Protein AF-A0A5N7ALY8-F1 (afdb_monomer_lite)

Secondary structure (DSSP, 8-state):
------------PPP-SS---B-TT--GGGGGG-BTTB--SSEEEEE--SS-HHHHEEEETTSS-TT-SS-SBEEEE---TT-BSTT-SSB--EEEE--SS--SSSS----------STT---TTS----S---

pLDDT: mean 93.21, std 11.82, range [43.78, 98.88]

Foldseek 3Di:
DDDDDDDDDPPDDDDDQADPAADPPDFQVVQVQDDPVRHDDFWHWQQFFDDDSVVFKGWDCVQDDPVDPPHNIDMDGDWDPRQDHPNDPDRDGDIDTRDPGDPDDDDDDDDDDDDADPVVGDDPVDDDDDPDDD

Sequence (134 aa):
MKSFLLLIPLVHAGEVVWDGFFNSSFTVDQLDKWSWSNPVGPYQWYIHGSEATSNYLEVSADFKNPADKSDEKGIRISIDDTSSWNGQTMMRSELIPQTDADLGSGTLFYHFSLQTKEENAPTAALEHQIAFFE

Structure (mmCIF, N/CA/C/O backbone):
data_AF-A0A5N7ALY8-F1
#
_entry.id   AF-A0A5N7ALY8-F1
#
loop_
_atom_site.group_PDB
_atom_site.id
_atom_site.type_symbol
_atom_site.label_atom_id
_atom_site.label_alt_id
_atom_site.label_comp_id
_atom_site.l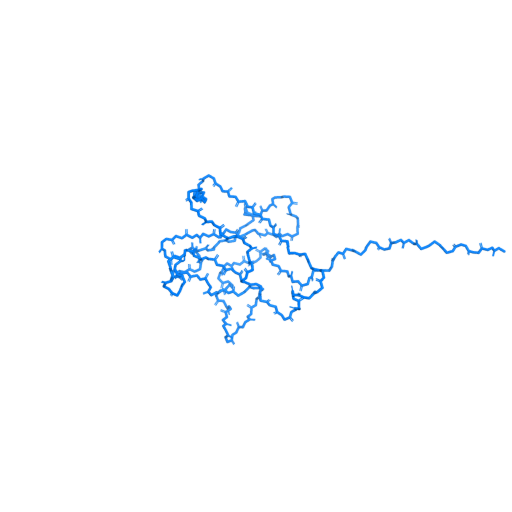abel_asym_id
_atom_site.label_entity_id
_atom_site.label_seq_id
_atom_site.pdbx_PDB_ins_code
_atom_site.Cartn_x
_atom_site.Cartn_y
_atom_site.Cartn_z
_atom_site.occupancy
_atom_site.B_iso_or_equiv
_atom_site.auth_seq_id
_atom_site.auth_comp_id
_atom_site.auth_asym_id
_atom_site.auth_atom_id
_atom_site.pdbx_PDB_model_num
ATOM 1 N N . MET A 1 1 ? 56.718 0.867 -24.998 1.00 44.00 1 MET A N 1
ATOM 2 C CA . MET A 1 1 ? 55.916 1.214 -23.804 1.00 44.00 1 MET A CA 1
ATOM 3 C C . MET A 1 1 ? 54.648 0.375 -23.846 1.00 44.00 1 MET A C 1
ATOM 5 O O . MET A 1 1 ? 53.904 0.501 -24.807 1.00 44.00 1 MET A O 1
ATOM 9 N N . LYS A 1 2 ?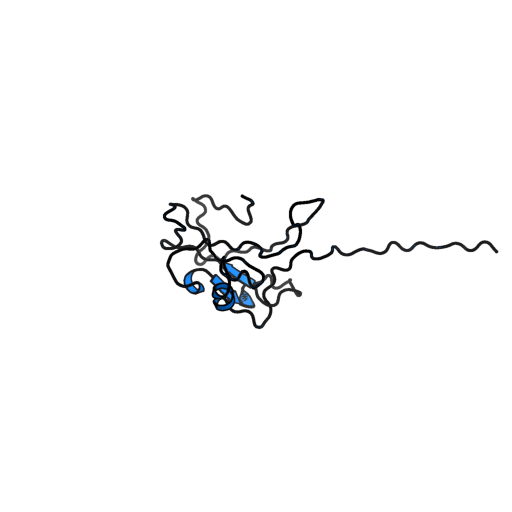 54.459 -0.563 -22.909 1.00 43.78 2 LYS A N 1
ATOM 10 C CA . LYS A 1 2 ? 53.241 -1.387 -22.839 1.00 43.78 2 LYS A CA 1
ATOM 11 C C . LYS A 1 2 ? 52.204 -0.622 -22.018 1.00 43.78 2 LYS A C 1
ATOM 13 O O . LYS A 1 2 ? 52.428 -0.394 -20.835 1.00 43.78 2 LYS A O 1
ATOM 18 N N . SER A 1 3 ? 51.133 -0.186 -22.673 1.00 52.78 3 SER A N 1
ATOM 19 C CA . SER A 1 3 ? 49.994 0.457 -22.020 1.00 52.78 3 SER A CA 1
ATOM 20 C C . SER A 1 3 ? 49.204 -0.606 -21.255 1.00 52.78 3 SER A C 1
ATOM 22 O O . SER A 1 3 ? 48.743 -1.575 -21.857 1.00 52.78 3 SER A O 1
ATOM 24 N N . PHE A 1 4 ? 49.102 -0.459 -19.936 1.00 59.28 4 PHE A N 1
ATOM 25 C CA . PHE A 1 4 ? 48.206 -1.258 -19.104 1.00 59.28 4 PHE A CA 1
ATOM 26 C C . PHE A 1 4 ? 46.838 -0.568 -19.095 1.00 59.28 4 PHE A C 1
ATOM 28 O O . PHE A 1 4 ? 46.708 0.531 -18.561 1.00 59.28 4 PHE A O 1
ATOM 35 N N . LEU A 1 5 ? 45.825 -1.206 -19.687 1.00 60.88 5 LEU A N 1
ATOM 36 C CA . LEU A 1 5 ? 44.432 -0.820 -19.476 1.00 60.88 5 LEU A CA 1
ATOM 37 C C . LEU A 1 5 ? 44.005 -1.314 -18.086 1.00 60.88 5 LEU A C 1
ATOM 39 O O . LEU A 1 5 ? 43.934 -2.519 -17.851 1.00 60.88 5 LEU A O 1
ATOM 43 N N . LEU A 1 6 ? 43.722 -0.388 -17.172 1.00 62.62 6 LEU A N 1
ATOM 44 C CA . LEU A 1 6 ? 42.998 -0.676 -15.935 1.00 62.62 6 LEU A CA 1
ATOM 45 C C . LEU A 1 6 ? 41.495 -0.694 -16.248 1.00 62.62 6 LEU A C 1
ATOM 47 O O . LEU A 1 6 ? 40.920 0.352 -16.540 1.00 62.62 6 LEU A O 1
ATOM 51 N N . LEU A 1 7 ? 40.857 -1.867 -16.179 1.00 64.00 7 LEU A N 1
ATOM 52 C CA . LEU A 1 7 ? 39.399 -1.952 -16.066 1.00 64.00 7 LEU A CA 1
ATOM 53 C C . LEU A 1 7 ? 39.017 -1.661 -14.612 1.00 64.00 7 LEU A C 1
ATOM 55 O O . LEU A 1 7 ? 39.266 -2.473 -13.723 1.00 64.00 7 LEU A O 1
ATOM 59 N N . ILE A 1 8 ? 38.422 -0.496 -14.373 1.00 65.50 8 ILE A N 1
ATOM 60 C CA . ILE A 1 8 ? 37.745 -0.195 -13.111 1.00 65.50 8 ILE A CA 1
ATOM 61 C C . ILE A 1 8 ? 36.389 -0.914 -13.166 1.00 65.50 8 ILE A C 1
ATOM 63 O O . ILE A 1 8 ? 35.654 -0.694 -14.133 1.00 65.50 8 ILE A O 1
ATOM 67 N N . PRO A 1 9 ? 36.034 -1.772 -12.194 1.00 61.03 9 PRO A N 1
ATOM 68 C CA . PRO A 1 9 ? 34.695 -2.336 -12.147 1.00 61.03 9 PRO A CA 1
ATOM 69 C C . PRO A 1 9 ? 33.701 -1.191 -11.924 1.00 61.03 9 PRO A C 1
ATOM 71 O O . PRO A 1 9 ? 33.735 -0.529 -10.886 1.00 61.03 9 PRO A O 1
ATOM 74 N N . LEU A 1 10 ? 32.831 -0.935 -12.904 1.00 59.00 10 LEU A N 1
ATOM 75 C CA . LEU A 1 10 ? 31.641 -0.125 -12.666 1.00 59.00 10 LEU A CA 1
ATOM 76 C C . LEU A 1 10 ? 30.785 -0.887 -11.650 1.00 59.00 10 LEU A C 1
ATOM 78 O O . LEU A 1 10 ? 30.316 -1.988 -11.935 1.00 59.00 10 LEU A O 1
ATOM 82 N N . VAL A 1 11 ? 30.584 -0.307 -10.468 1.00 59.88 11 VAL A N 1
ATOM 83 C CA . VAL A 1 11 ? 29.495 -0.728 -9.586 1.00 59.88 11 VAL A CA 1
ATOM 84 C C . VAL A 1 11 ? 28.205 -0.366 -10.311 1.00 59.88 11 VAL A C 1
ATOM 86 O O . VAL A 1 11 ? 27.839 0.805 -10.388 1.00 59.88 11 VAL A O 1
ATOM 89 N N . HIS A 1 12 ? 27.547 -1.364 -10.892 1.00 56.94 12 HIS A N 1
ATOM 90 C CA . HIS A 1 12 ? 26.181 -1.207 -11.359 1.00 56.94 12 HIS A CA 1
ATOM 91 C C . HIS A 1 12 ? 25.298 -1.239 -10.111 1.00 56.94 12 HIS A C 1
ATOM 93 O O . HIS A 1 12 ? 25.129 -2.290 -9.492 1.00 56.94 12 HIS A O 1
ATOM 99 N N . ALA A 1 13 ? 24.793 -0.079 -9.691 1.00 69.62 13 ALA A N 1
ATOM 100 C CA . ALA A 1 13 ? 23.659 -0.058 -8.776 1.00 69.62 13 ALA A CA 1
ATOM 101 C C . ALA A 1 13 ? 22.499 -0.816 -9.449 1.00 69.62 13 ALA A C 1
ATOM 103 O O . ALA A 1 13 ? 22.385 -0.789 -10.677 1.00 69.62 13 ALA A O 1
ATOM 104 N N . GLY A 1 14 ? 21.688 -1.547 -8.682 1.00 82.19 14 GLY A N 1
ATOM 105 C CA . GLY A 1 14 ? 20.501 -2.198 -9.241 1.00 82.19 14 GLY A CA 1
ATOM 106 C C . GLY A 1 14 ? 19.600 -1.175 -9.942 1.00 82.19 14 GLY A C 1
ATOM 107 O O . GLY A 1 14 ? 19.558 -0.011 -9.543 1.00 82.19 14 GLY A O 1
ATOM 108 N N . GLU A 1 15 ? 18.915 -1.594 -11.001 1.00 92.19 15 GLU A N 1
ATOM 109 C CA . GLU A 1 15 ? 17.910 -0.768 -11.670 1.00 92.19 15 GLU A CA 1
ATOM 110 C C . GLU A 1 15 ? 16.564 -0.926 -10.954 1.00 92.19 15 GLU A C 1
ATOM 112 O O . GLU A 1 15 ? 16.148 -2.044 -10.642 1.00 92.19 15 GLU A O 1
ATOM 117 N N . VAL A 1 16 ? 15.888 0.191 -10.676 1.00 95.31 16 VAL A N 1
ATOM 118 C CA . VAL A 1 16 ? 14.524 0.172 -10.137 1.00 95.31 16 VAL A CA 1
ATOM 119 C C . VAL A 1 16 ? 13.568 -0.144 -11.285 1.00 95.31 16 VAL A C 1
ATOM 121 O O . VAL A 1 16 ? 13.371 0.681 -12.170 1.00 95.31 16 VAL A O 1
ATOM 124 N N . VAL A 1 17 ? 12.988 -1.346 -11.268 1.00 97.12 17 VAL A N 1
ATOM 125 C CA . VAL A 1 17 ? 12.057 -1.827 -12.309 1.00 97.12 17 VAL A CA 1
ATOM 126 C C . VAL A 1 17 ? 10.628 -1.311 -12.084 1.00 97.12 17 VAL A C 1
ATOM 128 O O . VAL A 1 17 ? 9.872 -1.105 -13.031 1.00 97.12 17 VAL A O 1
ATOM 131 N N . TRP A 1 18 ? 10.260 -1.068 -10.828 1.00 98.12 18 TRP A N 1
ATOM 132 C CA . TRP A 1 18 ? 9.009 -0.434 -10.423 1.00 98.12 18 TRP A CA 1
ATOM 133 C C . TRP A 1 18 ? 9.231 0.305 -9.101 1.00 98.12 18 TRP A C 1
ATOM 135 O O . TRP A 1 18 ? 9.951 -0.191 -8.233 1.00 98.12 18 TRP A O 1
ATOM 145 N N . ASP A 1 19 ? 8.638 1.493 -8.974 1.00 96.88 19 ASP A N 1
ATOM 146 C CA . ASP A 1 19 ? 8.787 2.371 -7.813 1.00 96.88 19 ASP A CA 1
ATOM 147 C C . ASP A 1 19 ? 7.458 2.480 -7.052 1.00 96.88 19 ASP A C 1
ATOM 149 O O . ASP A 1 19 ? 6.452 2.956 -7.586 1.00 96.88 19 ASP A O 1
ATOM 153 N N . GLY A 1 20 ? 7.479 2.017 -5.803 1.00 97.00 20 GLY A N 1
ATOM 154 C CA . GLY A 1 20 ? 6.346 2.036 -4.884 1.00 97.00 20 GLY A CA 1
ATOM 155 C C . GLY A 1 20 ? 6.355 3.199 -3.889 1.00 97.00 20 GLY A C 1
ATOM 156 O O . GLY A 1 20 ? 5.529 3.203 -2.975 1.00 97.00 20 GLY A O 1
ATOM 157 N N . PHE A 1 21 ? 7.279 4.153 -4.000 1.00 97.06 21 PHE A N 1
ATOM 158 C CA . PHE A 1 21 ? 7.401 5.254 -3.044 1.00 97.06 21 PHE A CA 1
ATOM 159 C C . PHE A 1 21 ? 6.285 6.291 -3.170 1.00 97.06 21 PHE A C 1
ATOM 161 O O . PHE A 1 21 ? 5.709 6.528 -4.237 1.00 97.06 21 PHE A O 1
ATOM 168 N N . PHE A 1 22 ? 6.001 6.964 -2.055 1.00 96.50 22 PHE A N 1
ATOM 169 C CA . PHE A 1 22 ? 4.981 8.000 -1.986 1.00 96.50 22 PHE A CA 1
ATOM 170 C C . PHE A 1 22 ? 5.651 9.369 -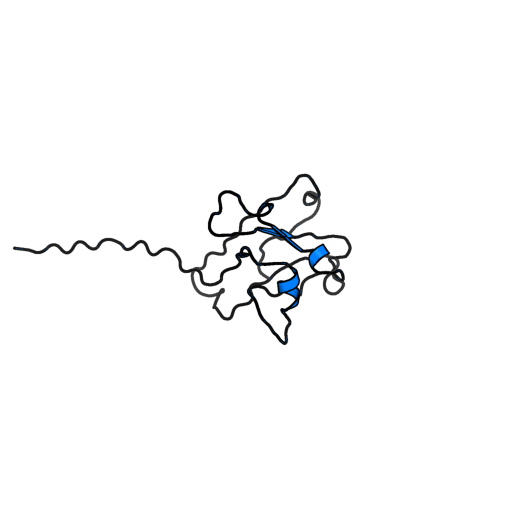1.932 1.00 96.50 22 PHE A C 1
ATOM 172 O O . PHE A 1 22 ? 6.204 9.788 -0.916 1.00 96.50 22 PHE A O 1
ATOM 179 N N . ASN A 1 23 ? 5.568 10.116 -3.033 1.00 94.31 23 ASN A N 1
ATOM 180 C CA . ASN A 1 23 ? 6.131 11.463 -3.074 1.00 94.31 23 ASN A CA 1
ATOM 181 C C . ASN A 1 23 ? 5.410 12.433 -2.109 1.00 94.31 23 ASN A C 1
ATOM 183 O O . ASN A 1 23 ? 4.307 12.182 -1.613 1.00 94.31 23 ASN A O 1
ATOM 187 N N . SER A 1 24 ? 6.009 13.606 -1.890 1.00 94.06 24 SER A N 1
ATOM 188 C CA . SER A 1 24 ? 5.506 14.621 -0.952 1.00 94.06 24 SER A CA 1
ATOM 189 C C . SER A 1 24 ? 4.071 15.103 -1.238 1.00 94.06 24 SER A C 1
ATOM 191 O O . SER A 1 24 ? 3.351 15.487 -0.312 1.00 94.06 24 SER A O 1
ATOM 193 N N . SER A 1 25 ? 3.615 15.029 -2.492 1.00 95.06 25 SER A N 1
ATOM 194 C CA . SER A 1 25 ? 2.261 15.411 -2.917 1.00 95.06 25 SER A CA 1
ATOM 195 C C . SER A 1 25 ? 1.244 14.263 -2.895 1.00 95.06 25 SER A C 1
ATOM 197 O O . SER A 1 25 ? 0.056 14.504 -3.106 1.00 95.06 25 SER A O 1
ATOM 199 N N . PHE A 1 26 ? 1.677 13.025 -2.639 1.00 97.38 26 PHE A N 1
ATOM 200 C CA . PHE A 1 26 ? 0.799 11.859 -2.656 1.00 97.38 26 PHE A CA 1
ATOM 201 C C . PHE A 1 26 ? -0.224 11.913 -1.514 1.00 97.38 26 PHE A C 1
ATOM 203 O O . PHE A 1 26 ? 0.116 12.252 -0.374 1.00 97.38 26 PHE A O 1
ATOM 210 N N . THR A 1 27 ? -1.471 11.566 -1.828 1.00 96.62 27 THR A N 1
ATOM 211 C CA . THR A 1 27 ? -2.593 11.415 -0.892 1.00 96.62 27 THR A CA 1
ATOM 212 C C . THR A 1 27 ? -3.336 10.126 -1.219 1.00 96.62 27 THR A C 1
ATOM 214 O O . THR A 1 27 ? -3.328 9.692 -2.372 1.00 96.62 27 THR A O 1
ATOM 217 N N . VAL A 1 28 ? -3.987 9.513 -0.228 1.00 97.31 28 VAL A N 1
ATOM 218 C CA . VAL A 1 28 ? -4.681 8.227 -0.425 1.00 97.31 28 VAL A CA 1
ATOM 219 C C . VAL A 1 28 ? -5.829 8.307 -1.432 1.00 97.31 28 VAL A C 1
ATOM 221 O O . VAL A 1 28 ? -6.015 7.363 -2.185 1.00 97.31 28 VAL A O 1
ATOM 224 N N . ASP A 1 29 ? -6.477 9.464 -1.582 1.00 96.81 29 ASP A N 1
ATOM 225 C CA . ASP A 1 29 ? -7.497 9.709 -2.618 1.00 96.81 29 ASP A CA 1
ATOM 226 C C . ASP A 1 29 ? -6.970 9.525 -4.057 1.00 96.81 29 ASP A C 1
ATOM 228 O O . ASP A 1 29 ? -7.736 9.443 -5.016 1.00 96.81 29 ASP A O 1
ATOM 232 N N . GLN A 1 30 ? -5.645 9.510 -4.262 1.00 97.75 30 GLN A N 1
ATOM 233 C CA . GLN A 1 30 ? -5.070 9.200 -5.573 1.00 97.75 30 GLN A CA 1
ATOM 234 C C . GLN A 1 30 ? -5.206 7.716 -5.928 1.00 97.75 30 GLN A C 1
ATOM 236 O O . GLN A 1 30 ? -5.249 7.407 -7.117 1.00 97.75 30 GLN A O 1
ATOM 241 N N . LEU A 1 31 ? -5.314 6.828 -4.934 1.00 98.25 31 LEU A N 1
ATOM 242 C CA . LEU A 1 31 ? -5.557 5.397 -5.137 1.00 98.25 31 LEU A CA 1
ATOM 243 C C . LEU A 1 31 ? -6.968 5.145 -5.683 1.00 98.25 31 LEU A C 1
ATOM 245 O O . LEU A 1 31 ? -7.141 4.279 -6.533 1.00 98.25 31 LEU A O 1
ATOM 249 N N . ASP A 1 32 ? -7.944 5.981 -5.317 1.00 98.06 32 ASP A N 1
ATOM 250 C CA . ASP A 1 32 ? -9.329 5.898 -5.814 1.00 98.06 32 ASP A CA 1
ATOM 251 C C . ASP A 1 32 ? -9.468 6.245 -7.308 1.00 98.06 32 ASP A C 1
ATOM 253 O O . ASP A 1 32 ? -10.522 6.051 -7.913 1.00 98.06 32 ASP A O 1
ATOM 257 N N . LYS A 1 33 ? -8.411 6.785 -7.932 1.00 98.06 33 LYS A N 1
ATOM 258 C CA . LYS A 1 33 ? -8.388 7.067 -9.378 1.00 98.06 33 LYS A CA 1
ATOM 259 C C . LYS A 1 33 ? -8.131 5.814 -10.212 1.00 98.06 33 LYS A C 1
ATOM 261 O O . LYS A 1 33 ? -8.434 5.815 -11.412 1.00 98.06 33 LYS A O 1
ATOM 266 N N . TRP A 1 34 ? -7.542 4.785 -9.605 1.00 98.62 34 TRP A N 1
ATOM 267 C CA . TRP A 1 34 ? -7.312 3.503 -10.250 1.00 98.62 34 TRP A CA 1
ATOM 268 C C . TRP A 1 34 ? -8.636 2.744 -10.393 1.00 98.62 34 TRP A C 1
ATOM 270 O O . TRP A 1 34 ? -9.495 2.758 -9.517 1.00 98.62 34 TRP A O 1
ATOM 280 N N . SER A 1 35 ? -8.815 2.063 -11.520 1.00 98.31 35 SER A N 1
ATOM 281 C CA . SER A 1 35 ? -9.868 1.058 -11.698 1.00 98.31 35 SER A CA 1
ATOM 282 C C . SER A 1 35 ? -9.455 0.069 -12.782 1.00 98.31 35 SER A C 1
ATOM 284 O O . SER A 1 35 ? -8.582 0.373 -13.595 1.00 98.31 35 SER A O 1
ATOM 286 N N . TRP A 1 36 ? -10.150 -1.065 -12.888 1.00 98.25 36 TRP A N 1
ATOM 287 C CA . TRP A 1 36 ? -9.938 -2.030 -13.977 1.00 98.25 36 TRP A CA 1
ATOM 288 C C . TRP A 1 36 ? -10.022 -1.405 -15.378 1.00 98.25 36 TRP A C 1
ATOM 290 O O . TRP A 1 36 ? -9.300 -1.809 -16.284 1.00 98.25 36 TRP A O 1
ATOM 300 N N . SER A 1 37 ? -10.889 -0.404 -15.563 1.00 98.06 37 SER A N 1
ATOM 301 C CA . SER A 1 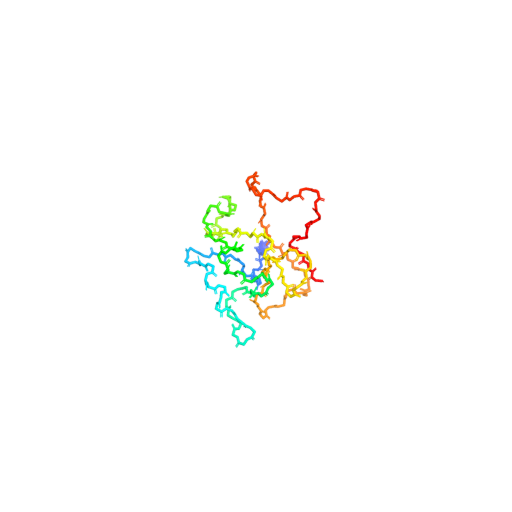37 ? -11.036 0.330 -16.828 1.00 98.06 37 SER A CA 1
ATOM 302 C C . SER A 1 37 ? -10.093 1.528 -16.976 1.00 98.06 37 SER A C 1
ATOM 304 O O . SER A 1 37 ? -10.020 2.110 -18.055 1.00 98.06 37 SER A O 1
ATOM 306 N N . ASN A 1 38 ? -9.413 1.932 -15.903 1.00 97.81 38 ASN A N 1
ATOM 307 C CA . ASN A 1 38 ? -8.499 3.071 -15.870 1.00 97.81 38 ASN A CA 1
ATOM 308 C C . ASN A 1 38 ? -7.326 2.777 -14.913 1.00 97.81 38 ASN A C 1
ATOM 310 O O . ASN A 1 38 ? -7.293 3.319 -13.804 1.00 97.81 38 ASN A O 1
ATOM 314 N N . PRO A 1 39 ? -6.393 1.889 -15.302 1.00 97.12 39 PRO A N 1
ATOM 315 C CA . PRO A 1 39 ? -5.317 1.417 -14.435 1.00 97.12 39 PRO A CA 1
ATOM 316 C C . PRO A 1 39 ? -4.183 2.451 -14.347 1.00 97.12 39 PRO A C 1
ATOM 318 O O . PRO A 1 39 ? -3.115 2.296 -14.934 1.00 97.12 39 PRO A O 1
ATOM 321 N N . VAL A 1 40 ? -4.445 3.557 -13.651 1.00 97.12 40 VAL A N 1
ATOM 322 C CA . VAL A 1 40 ? -3.514 4.681 -13.480 1.00 97.12 40 VAL A CA 1
ATOM 323 C C . VAL A 1 40 ? -2.814 4.639 -12.126 1.00 97.12 40 VAL A C 1
ATOM 325 O O . VAL A 1 40 ? -3.351 4.119 -11.155 1.00 97.12 40 VAL A O 1
ATOM 328 N N . GLY A 1 41 ? -1.646 5.276 -12.044 1.00 96.75 41 GLY A N 1
ATOM 329 C CA . GLY A 1 41 ? -0.863 5.340 -10.811 1.00 96.75 41 GLY A CA 1
ATOM 330 C C . GLY A 1 41 ? -0.031 4.076 -10.556 1.00 96.75 41 GLY A C 1
ATOM 331 O O . GLY A 1 41 ? -0.045 3.156 -11.371 1.00 96.75 41 GLY A O 1
ATOM 332 N N . PRO A 1 42 ? 0.737 4.052 -9.453 1.00 97.56 42 PRO A N 1
ATOM 333 C CA . PRO A 1 42 ? 1.704 2.987 -9.182 1.00 97.56 42 PRO A CA 1
ATOM 334 C C . PRO A 1 42 ? 1.096 1.743 -8.523 1.00 97.56 42 PRO A C 1
ATOM 336 O O . PRO A 1 42 ? 1.740 0.696 -8.520 1.00 97.56 42 PRO A O 1
ATOM 339 N N . TYR A 1 43 ? -0.126 1.832 -7.990 1.00 98.75 43 TYR A N 1
ATOM 340 C CA . TYR A 1 43 ? -0.778 0.755 -7.249 1.00 98.75 43 TYR A CA 1
ATOM 341 C C . TYR A 1 43 ? -2.184 0.463 -7.770 1.00 98.75 43 TYR A C 1
ATOM 343 O O . TYR A 1 43 ? -2.952 1.378 -8.060 1.00 98.75 43 TYR A O 1
ATOM 351 N N . GLN A 1 44 ? -2.523 -0.821 -7.813 1.00 98.81 44 GLN A N 1
ATOM 352 C CA . GLN A 1 44 ? -3.889 -1.313 -7.899 1.00 98.81 44 GLN A CA 1
ATOM 353 C C . GLN A 1 44 ? -4.502 -1.310 -6.502 1.00 98.81 44 GLN A C 1
ATOM 355 O O . GLN A 1 44 ? -3.886 -1.795 -5.548 1.00 98.81 44 GLN A O 1
ATOM 360 N N . TRP A 1 45 ? -5.724 -0.795 -6.395 1.00 98.50 45 TRP A N 1
ATOM 361 C CA . TRP A 1 45 ? -6.459 -0.710 -5.140 1.00 98.50 45 TRP A CA 1
ATOM 362 C C . TRP A 1 45 ? -7.867 -1.272 -5.328 1.00 98.50 45 TRP A C 1
ATOM 364 O O . TRP A 1 45 ? -8.754 -0.605 -5.852 1.00 98.50 45 TRP A O 1
ATOM 374 N N . TYR A 1 46 ? -8.042 -2.547 -4.971 1.00 98.38 46 TYR A N 1
ATOM 375 C CA . TYR A 1 46 ? -9.338 -3.236 -5.053 1.00 98.38 46 TYR A CA 1
ATOM 376 C C . TYR A 1 46 ? -9.555 -4.313 -3.988 1.00 98.38 46 TYR A C 1
ATOM 378 O O . TYR A 1 46 ? -10.682 -4.787 -3.846 1.00 98.38 46 TYR A O 1
ATOM 386 N N . ILE A 1 47 ? -8.505 -4.735 -3.273 1.00 98.50 47 ILE A N 1
ATOM 387 C CA . ILE A 1 47 ? -8.593 -5.720 -2.190 1.00 98.50 47 ILE A CA 1
ATOM 388 C C . ILE A 1 47 ? -8.743 -4.955 -0.880 1.00 98.50 47 ILE A C 1
ATOM 390 O O . ILE A 1 47 ? -7.778 -4.708 -0.155 1.00 98.50 47 ILE A O 1
ATOM 394 N N . HIS A 1 48 ? -9.972 -4.523 -0.628 1.00 98.06 48 HIS A N 1
ATOM 395 C CA . HIS A 1 48 ? -10.338 -3.761 0.555 1.00 98.06 48 HIS A CA 1
ATOM 396 C C . HIS A 1 48 ? -11.798 -3.989 0.939 1.00 98.06 48 HIS A C 1
ATOM 398 O O . HIS A 1 48 ? -12.567 -4.615 0.202 1.00 98.06 48 HIS A O 1
ATOM 404 N N . GLY A 1 49 ? -12.157 -3.485 2.117 1.00 97.44 49 GLY A N 1
ATOM 405 C CA . GLY A 1 49 ? -13.515 -3.514 2.641 1.00 97.44 49 GLY A CA 1
ATOM 406 C C . GLY A 1 49 ? -14.448 -2.472 2.020 1.00 97.44 49 GLY A C 1
ATOM 407 O O . GLY A 1 49 ? -14.123 -1.827 1.024 1.00 97.44 49 GLY A O 1
ATOM 408 N N . SER A 1 50 ? -15.629 -2.300 2.610 1.00 96.19 50 SER A N 1
ATOM 409 C CA . SER A 1 50 ? -16.683 -1.424 2.077 1.00 96.19 50 SER A CA 1
ATOM 410 C C . SER A 1 50 ? -16.537 0.063 2.408 1.00 96.19 50 SER A C 1
ATOM 412 O O . SER A 1 50 ? -17.242 0.878 1.814 1.00 96.19 50 SER A O 1
ATOM 414 N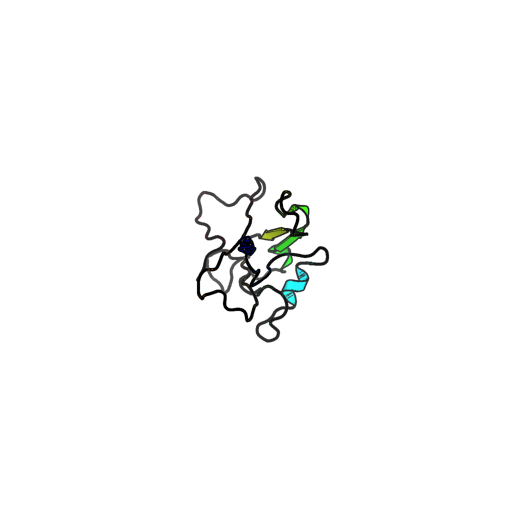 N . GLU A 1 51 ? -15.691 0.418 3.373 1.00 97.88 51 GLU A N 1
ATOM 415 C CA . GLU A 1 51 ? -15.515 1.801 3.817 1.00 97.88 51 GLU A CA 1
ATOM 416 C C . GLU A 1 51 ? -14.643 2.611 2.850 1.00 97.88 51 GLU A C 1
ATOM 418 O O . GLU A 1 51 ? -14.049 2.093 1.902 1.00 97.88 51 GLU A O 1
ATOM 423 N N . ALA A 1 52 ? -14.569 3.921 3.093 1.00 97.94 52 ALA A N 1
ATOM 424 C CA . ALA A 1 52 ? -13.698 4.807 2.331 1.00 97.94 52 ALA A CA 1
ATOM 425 C C . ALA A 1 52 ? -12.221 4.404 2.468 1.00 97.94 52 ALA A C 1
ATOM 427 O O . ALA A 1 52 ? -11.784 3.947 3.523 1.00 97.94 52 ALA A O 1
ATOM 428 N N . THR A 1 53 ? -11.419 4.673 1.438 1.00 98.44 53 THR A N 1
ATOM 429 C CA . THR A 1 53 ? -9.981 4.362 1.413 1.00 98.44 53 THR A CA 1
ATOM 430 C C . THR A 1 53 ? -9.222 4.914 2.620 1.00 98.44 53 THR A C 1
ATOM 432 O O . THR A 1 53 ? -8.341 4.237 3.144 1.00 98.44 53 THR A O 1
ATOM 435 N N . SER A 1 54 ? -9.601 6.089 3.128 1.00 98.06 54 SER A N 1
ATOM 436 C CA . SER A 1 54 ? -9.003 6.699 4.325 1.00 98.06 54 SER A CA 1
ATOM 437 C C . SER A 1 54 ? -9.256 5.937 5.633 1.00 98.06 54 SER A C 1
ATOM 439 O O . SER A 1 54 ? -8.570 6.194 6.621 1.00 98.06 54 SER A O 1
ATOM 441 N N . ASN A 1 55 ? -10.204 4.996 5.657 1.00 98.19 55 ASN A N 1
ATOM 442 C CA . ASN A 1 55 ? -10.391 4.070 6.773 1.00 98.19 55 ASN A CA 1
ATOM 443 C C . ASN A 1 55 ? -9.255 3.035 6.835 1.00 98.19 55 ASN A C 1
ATOM 445 O O . ASN A 1 55 ? -8.785 2.663 7.908 1.00 98.19 55 ASN A O 1
ATOM 449 N N . TYR A 1 56 ? -8.785 2.598 5.666 1.00 98.44 56 TYR A N 1
ATOM 450 C CA . TYR A 1 56 ? -7.797 1.530 5.537 1.00 98.44 56 TYR A CA 1
ATOM 451 C C . TYR A 1 56 ? -6.378 2.057 5.358 1.00 98.44 56 TYR A C 1
ATOM 453 O O . TYR A 1 56 ? -5.432 1.428 5.822 1.00 98.44 56 TYR A O 1
ATOM 461 N N . LEU A 1 57 ? -6.211 3.196 4.687 1.00 98.69 57 LEU A N 1
ATOM 462 C CA . LEU A 1 57 ? -4.916 3.710 4.267 1.00 98.69 57 LEU A CA 1
ATOM 463 C C . LEU A 1 57 ? -4.726 5.159 4.713 1.00 98.69 57 LEU A C 1
ATOM 465 O O . LEU A 1 57 ? -5.606 6.005 4.566 1.00 98.69 57 LEU A O 1
ATOM 469 N N . GLU A 1 58 ? -3.518 5.475 5.166 1.00 98.31 58 GLU A N 1
ATOM 470 C CA . GLU A 1 58 ? -3.080 6.850 5.402 1.00 98.31 58 GLU A CA 1
ATOM 471 C C . GLU A 1 58 ? -1.618 7.008 4.983 1.00 98.31 58 GLU A C 1
ATOM 473 O O . GLU A 1 58 ? -0.800 6.132 5.251 1.00 98.31 58 GLU A O 1
ATOM 478 N N . VAL A 1 59 ? -1.264 8.135 4.362 1.00 98.12 59 VAL A N 1
ATOM 479 C CA . VAL A 1 59 ? 0.123 8.444 3.981 1.00 98.12 59 VAL A CA 1
ATOM 480 C C . VAL A 1 59 ? 0.645 9.647 4.756 1.00 98.12 59 VAL A C 1
ATOM 482 O O . VAL A 1 59 ? -0.001 10.693 4.813 1.00 98.12 59 VAL A O 1
ATOM 485 N N . SER A 1 60 ? 1.838 9.521 5.333 1.00 97.81 60 SER A N 1
ATOM 486 C CA . SER A 1 60 ? 2.474 10.585 6.114 1.00 97.81 60 SER A CA 1
ATOM 487 C C . SER A 1 60 ? 3.993 10.426 6.140 1.00 97.81 60 SER A C 1
ATOM 489 O O . SER A 1 60 ? 4.519 9.313 6.088 1.00 97.81 60 SER A O 1
ATOM 491 N N . ALA A 1 61 ? 4.710 11.541 6.287 1.00 97.38 61 ALA A N 1
ATOM 492 C CA . ALA A 1 61 ? 6.153 11.535 6.529 1.00 97.38 61 ALA A CA 1
ATOM 493 C C . ALA A 1 61 ? 6.525 10.813 7.841 1.00 97.38 61 ALA A C 1
ATOM 495 O O . ALA A 1 61 ? 7.633 10.298 7.961 1.00 97.38 61 ALA A O 1
ATOM 496 N N . ASP A 1 62 ? 5.590 10.709 8.791 1.00 97.06 62 ASP A N 1
ATOM 497 C CA . ASP A 1 62 ? 5.802 10.036 10.080 1.00 97.06 62 ASP A CA 1
ATOM 498 C C . ASP A 1 62 ? 5.722 8.503 9.993 1.00 97.06 62 ASP A C 1
ATOM 500 O O . ASP A 1 62 ? 6.035 7.807 10.960 1.00 97.06 62 ASP A O 1
ATOM 504 N N . PHE A 1 63 ? 5.268 7.955 8.861 1.00 97.69 63 PHE A N 1
ATOM 505 C CA . PHE A 1 63 ? 5.064 6.511 8.705 1.00 97.69 63 PHE A CA 1
ATOM 506 C C . PHE A 1 63 ? 6.228 5.795 8.019 1.00 97.69 63 PHE A C 1
ATOM 508 O O . PHE A 1 63 ? 6.321 4.571 8.129 1.00 97.69 63 PHE A O 1
ATOM 515 N N . LYS A 1 64 ? 7.134 6.520 7.348 1.00 97.38 64 LYS A N 1
ATOM 516 C CA . LYS A 1 64 ? 8.309 5.906 6.713 1.00 97.38 64 LYS A CA 1
ATOM 517 C C . LYS A 1 64 ? 9.390 5.564 7.731 1.00 97.38 64 LYS A C 1
ATOM 519 O O . LYS A 1 64 ? 9.412 6.073 8.850 1.00 97.38 64 LYS A O 1
ATOM 524 N N . ASN A 1 65 ? 10.356 4.760 7.298 1.00 97.81 65 ASN A N 1
ATOM 525 C CA . ASN A 1 65 ? 11.608 4.602 8.021 1.00 97.81 65 ASN A CA 1
ATOM 526 C C . ASN A 1 65 ? 12.377 5.946 8.029 1.00 97.81 65 ASN A C 1
ATOM 528 O O . ASN A 1 65 ? 12.745 6.432 6.961 1.00 97.81 65 ASN A O 1
ATOM 532 N N . PRO A 1 66 ? 12.690 6.547 9.193 1.00 96.50 66 PRO A N 1
ATOM 533 C CA . PRO A 1 66 ? 13.416 7.822 9.255 1.00 96.50 66 PRO A CA 1
ATOM 534 C C . PRO A 1 66 ? 14.826 7.785 8.640 1.00 96.50 66 PRO A C 1
ATOM 536 O O . PRO A 1 66 ? 15.389 8.832 8.287 1.00 96.50 66 PRO A O 1
ATOM 539 N N . ALA A 1 67 ? 15.420 6.592 8.530 1.00 97.50 67 ALA A N 1
ATOM 540 C CA . ALA A 1 67 ? 16.702 6.387 7.866 1.00 97.50 67 ALA A CA 1
ATOM 541 C C . ALA A 1 67 ? 16.592 6.464 6.335 1.00 97.50 67 ALA A C 1
ATOM 543 O O . ALA A 1 67 ? 17.582 6.799 5.686 1.00 97.50 67 ALA A O 1
ATOM 544 N N . ASP A 1 68 ? 15.407 6.218 5.771 1.00 95.00 68 ASP A N 1
ATOM 545 C CA . ASP A 1 68 ? 15.159 6.310 4.337 1.00 95.00 68 ASP A CA 1
ATOM 546 C C . ASP A 1 68 ? 15.094 7.780 3.893 1.00 95.00 68 ASP A C 1
ATOM 548 O O . ASP A 1 68 ? 14.307 8.592 4.403 1.00 95.00 68 ASP A O 1
ATOM 552 N N . LYS A 1 69 ? 15.986 8.138 2.966 1.00 92.56 69 LYS A N 1
ATOM 553 C CA . LYS A 1 69 ? 16.101 9.481 2.378 1.00 92.56 69 LYS A CA 1
ATOM 554 C C . LYS A 1 69 ? 15.536 9.558 0.962 1.00 92.56 69 LYS A C 1
ATOM 556 O O . LYS A 1 69 ? 15.523 10.650 0.407 1.00 92.56 69 LYS A O 1
ATOM 561 N N . SER A 1 70 ? 15.116 8.432 0.397 1.00 90.69 70 SER A N 1
ATOM 562 C CA . SER A 1 70 ? 14.573 8.328 -0.952 1.00 90.69 70 SER A CA 1
ATOM 563 C C . SER A 1 70 ? 13.053 8.459 -0.956 1.00 90.69 70 SER A C 1
ATOM 565 O O . SER A 1 70 ? 12.521 9.162 -1.809 1.00 90.69 70 SER A O 1
ATOM 567 N N . ASP A 1 71 ? 12.369 7.842 0.010 1.00 92.62 71 ASP A N 1
ATOM 568 C CA . ASP A 1 71 ? 10.916 7.966 0.151 1.00 92.62 71 ASP A CA 1
ATOM 569 C C . ASP A 1 71 ? 10.538 9.235 0.935 1.00 92.62 71 ASP A C 1
ATOM 571 O O . ASP A 1 71 ? 11.165 9.557 1.947 1.00 92.62 71 ASP A O 1
ATOM 575 N N . GLU A 1 72 ? 9.516 9.972 0.505 1.00 96.12 72 GLU A N 1
ATOM 576 C CA . GLU A 1 72 ? 9.067 11.205 1.175 1.00 96.12 72 GLU A CA 1
ATOM 577 C C . GLU A 1 72 ? 7.991 10.914 2.232 1.00 96.12 72 GLU A C 1
ATOM 579 O O . GLU A 1 72 ? 7.912 11.613 3.248 1.00 96.12 72 GLU A O 1
ATOM 584 N N . LYS A 1 73 ? 7.183 9.863 2.038 1.00 98.12 73 LYS A N 1
ATOM 585 C CA . LYS A 1 73 ? 6.108 9.459 2.953 1.00 98.12 73 LYS A CA 1
ATOM 586 C C . LYS A 1 73 ? 6.029 7.947 3.069 1.00 98.12 73 LYS A C 1
ATOM 588 O O . LYS A 1 73 ? 6.162 7.242 2.090 1.00 98.12 73 LYS A O 1
ATOM 593 N N . GLY A 1 74 ? 5.698 7.456 4.256 1.00 98.19 74 GLY A N 1
ATOM 594 C CA . GLY A 1 74 ? 5.284 6.066 4.420 1.00 98.19 74 GLY A CA 1
ATOM 595 C C . GLY A 1 74 ? 3.771 5.938 4.335 1.00 98.19 74 GLY A C 1
ATOM 596 O O . GLY A 1 74 ? 3.041 6.933 4.387 1.00 98.19 74 GLY A O 1
ATOM 597 N N . ILE A 1 75 ? 3.308 4.695 4.288 1.00 98.50 75 ILE A N 1
ATOM 598 C CA . ILE A 1 75 ? 1.895 4.341 4.369 1.00 98.50 75 ILE A CA 1
ATOM 599 C C . ILE A 1 75 ? 1.613 3.582 5.664 1.00 98.50 75 ILE A C 1
ATOM 601 O O . ILE A 1 75 ? 2.380 2.712 6.077 1.00 98.50 75 ILE A O 1
ATOM 605 N N . ARG A 1 76 ? 0.496 3.911 6.307 1.00 98.44 76 ARG A N 1
ATOM 606 C CA . ARG A 1 76 ? -0.137 3.087 7.331 1.00 98.44 76 ARG A CA 1
ATOM 607 C C . ARG A 1 76 ? -1.248 2.293 6.661 1.00 98.44 76 ARG A C 1
ATOM 609 O O . ARG A 1 76 ? -2.108 2.889 6.017 1.00 98.44 76 ARG A O 1
ATOM 616 N N . ILE A 1 77 ? -1.215 0.977 6.839 1.00 98.62 77 ILE A N 1
ATOM 617 C CA . ILE A 1 77 ? -2.244 0.051 6.367 1.00 98.62 77 ILE A CA 1
ATOM 618 C C . ILE A 1 77 ? -2.964 -0.502 7.594 1.00 98.62 77 ILE A C 1
ATOM 620 O O . ILE A 1 77 ? -2.326 -1.047 8.496 1.00 98.62 77 ILE A O 1
ATOM 624 N N . SER A 1 78 ? -4.278 -0.336 7.618 1.00 98.19 78 SER A N 1
ATOM 625 C CA . SER A 1 78 ? -5.173 -0.744 8.692 1.00 98.19 78 SER A CA 1
ATOM 626 C C . SER A 1 78 ? -6.121 -1.833 8.201 1.00 98.19 78 SER A C 1
ATOM 628 O O . SER A 1 78 ? -6.560 -1.831 7.046 1.00 98.19 78 SER A O 1
ATOM 630 N N . ILE A 1 79 ? -6.465 -2.735 9.113 1.00 98.19 79 ILE A N 1
ATOM 631 C CA . ILE A 1 79 ? -7.567 -3.679 8.962 1.00 98.19 79 ILE A CA 1
ATOM 632 C C . ILE A 1 79 ? -8.507 -3.536 10.155 1.00 98.19 79 ILE A C 1
ATOM 634 O O . ILE A 1 79 ? -8.055 -3.310 11.278 1.00 98.19 79 ILE A O 1
ATOM 638 N N . ASP A 1 80 ? -9.801 -3.672 9.905 1.00 96.50 80 ASP A N 1
ATOM 639 C CA . ASP A 1 80 ? -10.846 -3.715 10.923 1.00 96.50 80 ASP A CA 1
ATOM 640 C C . ASP A 1 80 ? -11.964 -4.684 10.503 1.00 96.50 80 ASP A C 1
ATOM 642 O O . ASP A 1 80 ? -11.869 -5.364 9.476 1.00 96.50 80 ASP A O 1
ATOM 646 N N . ASP A 1 81 ? -13.044 -4.737 11.284 1.00 95.12 81 ASP A N 1
ATOM 647 C CA . ASP A 1 81 ? -14.187 -5.623 11.031 1.00 95.12 81 ASP A CA 1
ATOM 648 C C . ASP A 1 81 ? -14.893 -5.354 9.683 1.00 95.12 81 ASP A C 1
ATOM 650 O O . ASP A 1 81 ? -15.691 -6.175 9.226 1.00 95.12 81 ASP A O 1
ATOM 654 N N . THR A 1 82 ? -14.610 -4.225 9.025 1.00 96.69 82 THR A N 1
ATOM 655 C CA . THR A 1 82 ? -15.131 -3.884 7.695 1.00 96.69 82 THR A CA 1
ATOM 656 C C . THR A 1 82 ? -14.195 -4.296 6.561 1.00 96.69 82 THR A C 1
ATOM 658 O O . THR A 1 82 ? -14.637 -4.313 5.414 1.00 96.69 82 THR A O 1
ATOM 661 N N . SER A 1 83 ? -12.941 -4.676 6.841 1.00 96.75 83 SER A N 1
ATOM 662 C CA . SER A 1 83 ? -11.918 -5.084 5.859 1.00 96.75 83 SER A CA 1
ATOM 663 C C . SER A 1 83 ? -12.183 -6.459 5.220 1.00 96.75 83 SER A C 1
ATOM 665 O O . SER A 1 83 ? -11.260 -7.229 4.970 1.00 96.75 83 SER A O 1
ATOM 667 N N . SER A 1 84 ? -13.443 -6.800 4.951 1.00 95.19 84 SER A N 1
ATOM 668 C CA . SER A 1 84 ? -13.838 -8.012 4.233 1.00 95.19 84 SER A CA 1
ATOM 669 C C . SER A 1 84 ? -13.937 -7.726 2.736 1.00 95.19 84 SER A C 1
ATOM 671 O O . SER A 1 84 ? -14.879 -7.088 2.262 1.00 95.19 84 SER A O 1
ATOM 673 N N . TRP A 1 85 ? -12.975 -8.237 1.972 1.00 93.50 85 TRP A N 1
ATOM 674 C CA . TRP A 1 85 ? -13.035 -8.203 0.515 1.00 93.50 85 TRP A CA 1
ATOM 675 C C . TRP A 1 85 ? -13.870 -9.377 -0.011 1.00 93.50 85 TRP A C 1
ATOM 677 O O . TRP A 1 85 ? -13.643 -10.528 0.362 1.00 93.50 85 TRP A O 1
ATOM 687 N N . ASN A 1 86 ? -14.843 -9.110 -0.889 1.00 91.69 86 ASN A N 1
ATOM 688 C CA . ASN A 1 86 ? -15.701 -10.129 -1.518 1.00 91.69 86 ASN A CA 1
ATOM 689 C C . ASN A 1 86 ? -16.413 -11.090 -0.538 1.00 91.69 86 ASN A C 1
ATOM 691 O O . ASN A 1 86 ? -16.671 -12.247 -0.873 1.00 91.69 86 ASN A O 1
ATOM 695 N N . GLY A 1 87 ? -16.740 -10.632 0.675 1.00 89.06 87 GLY A N 1
ATOM 696 C CA . GLY A 1 87 ? -17.418 -11.456 1.685 1.00 89.06 87 GLY A CA 1
ATOM 697 C C . GLY A 1 87 ? -16.545 -12.573 2.266 1.00 89.06 87 GLY A C 1
ATOM 698 O O . GLY A 1 87 ? -17.068 -13.515 2.863 1.00 89.06 87 GLY A O 1
ATOM 699 N N . GLN A 1 88 ? -15.224 -12.495 2.079 1.00 92.56 88 GLN A N 1
ATOM 700 C CA . GLN A 1 88 ? -14.267 -13.394 2.715 1.00 92.56 88 GLN A CA 1
ATOM 701 C C . GLN A 1 88 ? -14.213 -13.151 4.225 1.00 92.56 88 GLN A C 1
ATOM 703 O O . GLN A 1 88 ? -14.482 -12.056 4.717 1.00 92.56 88 GLN A O 1
ATOM 708 N N . THR A 1 89 ? -13.827 -14.184 4.968 1.00 93.94 89 THR A N 1
ATOM 709 C CA . THR A 1 89 ? -13.676 -14.108 6.427 1.00 93.94 89 THR A CA 1
ATOM 710 C C . THR A 1 89 ? -12.325 -13.541 6.860 1.00 93.94 89 THR A C 1
ATOM 712 O O . THR A 1 89 ? -12.151 -13.220 8.030 1.00 93.94 89 THR A O 1
ATOM 715 N N . MET A 1 90 ? -11.355 -13.455 5.946 1.00 96.56 90 MET A N 1
ATOM 716 C CA . MET A 1 90 ? -10.045 -12.870 6.215 1.00 96.56 90 MET A CA 1
ATOM 717 C C . MET A 1 90 ? -10.120 -11.351 6.060 1.00 96.56 90 MET A C 1
ATOM 719 O O . MET A 1 90 ? -10.645 -10.861 5.060 1.00 96.56 90 MET A O 1
ATOM 723 N N . MET A 1 91 ? -9.574 -10.623 7.035 1.00 97.94 91 MET A N 1
ATOM 724 C CA . MET A 1 91 ? -9.458 -9.167 6.969 1.00 97.94 91 MET A CA 1
ATOM 725 C C . MET A 1 91 ? -8.283 -8.780 6.068 1.00 97.94 91 MET A C 1
ATOM 727 O O . MET A 1 91 ? -7.162 -9.236 6.298 1.00 97.94 91 MET A O 1
ATOM 731 N N . ARG A 1 92 ? -8.541 -7.970 5.039 1.00 98.50 92 ARG A N 1
ATOM 732 C CA . ARG A 1 92 ? -7.582 -7.654 3.974 1.00 98.50 92 ARG A CA 1
ATOM 733 C C . ARG A 1 92 ? -7.659 -6.182 3.567 1.00 98.50 92 ARG A C 1
ATOM 735 O O . ARG A 1 92 ? -8.739 -5.666 3.287 1.00 98.50 92 ARG A O 1
ATOM 742 N N . SER A 1 93 ? -6.488 -5.558 3.492 1.00 98.50 93 SER A N 1
ATOM 743 C CA . SER A 1 93 ? -6.240 -4.237 2.905 1.00 98.50 93 SER A CA 1
ATOM 744 C C . SER A 1 93 ? -4.917 -4.337 2.149 1.00 98.50 93 SER A C 1
ATOM 746 O O . SER A 1 93 ? -3.850 -4.273 2.758 1.00 98.50 93 SER A O 1
ATOM 748 N N . GLU A 1 94 ? -4.971 -4.574 0.841 1.00 98.75 94 GLU A N 1
ATOM 749 C CA . GLU A 1 94 ? -3.791 -4.921 0.039 1.00 98.75 94 GLU A CA 1
ATOM 750 C C . GLU A 1 94 ? -3.653 -4.017 -1.188 1.00 98.75 94 GLU A C 1
ATOM 752 O O . GLU A 1 94 ? -4.619 -3.747 -1.905 1.00 98.75 94 GLU A O 1
ATOM 757 N N . LEU A 1 95 ? -2.421 -3.574 -1.438 1.00 98.75 95 LEU A N 1
ATOM 758 C CA . LEU A 1 95 ? -2.026 -2.858 -2.646 1.00 98.75 95 LEU A CA 1
ATOM 759 C C . LEU A 1 95 ? -1.162 -3.782 -3.501 1.00 98.75 95 LEU A C 1
ATOM 761 O O . LEU A 1 95 ? -0.249 -4.430 -2.990 1.00 98.75 95 LEU A O 1
ATOM 765 N N . ILE A 1 96 ? -1.423 -3.802 -4.805 1.00 98.88 96 ILE A N 1
ATOM 766 C CA . ILE A 1 96 ? -0.652 -4.588 -5.779 1.00 98.88 96 ILE A CA 1
ATOM 767 C C . ILE A 1 96 ? 0.065 -3.616 -6.723 1.00 98.88 96 ILE A C 1
ATOM 769 O O . ILE A 1 96 ? -0.541 -2.615 -7.108 1.00 98.88 96 ILE A O 1
ATOM 773 N N . PRO A 1 97 ? 1.328 -3.855 -7.122 1.00 98.69 97 PRO A N 1
ATOM 774 C CA . PRO A 1 97 ? 1.994 -3.035 -8.131 1.00 98.69 97 PRO A CA 1
ATOM 775 C C . PRO A 1 97 ? 1.174 -2.906 -9.425 1.00 98.69 97 PRO A C 1
ATOM 777 O O . PRO A 1 97 ? 0.801 -3.902 -10.043 1.00 98.69 97 PRO A O 1
ATOM 780 N N . GLN A 1 98 ? 0.915 -1.673 -9.863 1.00 98.44 98 GLN A N 1
ATOM 781 C CA . GLN A 1 98 ? 0.395 -1.371 -11.197 1.00 98.44 98 GLN A CA 1
ATOM 782 C C . GLN A 1 98 ? 1.580 -1.057 -12.114 1.00 98.44 98 GLN A C 1
ATOM 784 O O . GLN A 1 98 ? 2.202 -0.001 -12.000 1.00 98.44 98 GLN A O 1
ATOM 789 N N . THR A 1 99 ? 1.911 -1.978 -13.018 1.00 98.25 99 THR A N 1
ATOM 790 C CA . THR A 1 99 ? 3.019 -1.818 -13.967 1.00 98.25 99 THR A CA 1
ATOM 791 C C . THR A 1 99 ? 2.858 -2.732 -15.178 1.00 98.25 99 THR A C 1
ATOM 793 O O . THR A 1 99 ? 2.203 -3.767 -15.087 1.00 98.25 99 THR A O 1
ATOM 796 N N . ASP A 1 100 ? 3.501 -2.359 -16.284 1.00 97.44 100 ASP A N 1
ATOM 797 C CA . ASP A 1 100 ? 3.698 -3.217 -17.461 1.00 97.44 100 ASP A CA 1
ATOM 798 C C . ASP A 1 100 ? 5.091 -3.884 -17.466 1.00 97.44 100 ASP A C 1
ATOM 800 O O . ASP A 1 100 ? 5.418 -4.648 -18.376 1.00 97.44 100 ASP A O 1
ATOM 804 N N . ALA A 1 101 ? 5.944 -3.578 -16.480 1.00 97.88 101 ALA A N 1
ATOM 805 C CA . ALA A 1 101 ? 7.268 -4.177 -16.356 1.00 97.88 101 ALA A CA 1
ATOM 806 C C . ALA A 1 101 ? 7.184 -5.650 -15.922 1.00 97.88 101 ALA A C 1
ATOM 808 O O . ALA A 1 101 ? 6.334 -6.029 -15.117 1.00 97.88 101 ALA A O 1
ATOM 809 N N . ASP A 1 102 ? 8.104 -6.480 -16.418 1.00 97.44 102 ASP A N 1
ATOM 810 C CA . ASP A 1 102 ? 8.218 -7.875 -15.990 1.00 97.44 102 ASP A CA 1
ATOM 811 C C . ASP A 1 102 ? 8.832 -7.947 -14.585 1.00 97.44 102 ASP A C 1
ATOM 813 O O . ASP A 1 102 ? 10.030 -7.724 -14.400 1.00 97.44 102 ASP A O 1
ATOM 817 N N . LEU A 1 103 ? 7.991 -8.258 -13.597 1.00 97.69 103 LEU A N 1
ATOM 818 C CA . LEU A 1 103 ? 8.402 -8.448 -12.209 1.00 97.69 103 LEU A CA 1
ATOM 819 C C . LEU A 1 103 ? 8.637 -9.934 -11.850 1.00 97.69 103 LEU A C 1
ATOM 821 O O . LEU A 1 103 ? 8.974 -10.250 -10.711 1.00 97.69 103 LEU A O 1
ATOM 825 N N . GLY A 1 104 ? 8.456 -10.873 -12.782 1.00 96.44 104 GLY A N 1
ATOM 826 C CA . GLY A 1 104 ? 8.495 -12.317 -12.512 1.00 96.44 104 GLY A CA 1
ATOM 827 C C . GLY A 1 104 ? 9.720 -13.046 -13.060 1.00 96.44 104 GLY A C 1
ATOM 828 O O . GLY A 1 104 ? 10.010 -14.163 -12.628 1.00 96.44 104 GLY A O 1
ATOM 829 N N . SER A 1 105 ? 10.442 -12.446 -14.006 1.00 95.94 105 SER A N 1
ATOM 830 C CA . SER A 1 105 ? 11.554 -13.108 -14.690 1.00 95.94 105 SER A CA 1
ATOM 831 C C . SER A 1 105 ? 12.929 -12.708 -14.153 1.00 95.94 105 SER A C 1
ATOM 833 O O . SER A 1 105 ? 13.209 -11.549 -13.857 1.00 95.94 105 SER A O 1
ATOM 835 N N . GLY A 1 106 ? 13.853 -13.672 -14.129 1.00 95.31 106 GLY A N 1
ATOM 836 C CA . GLY A 1 106 ? 15.252 -13.430 -13.771 1.00 95.31 106 GLY A CA 1
ATOM 837 C C . GLY A 1 106 ? 15.481 -13.266 -12.267 1.00 95.31 106 GLY A C 1
ATOM 838 O O . GLY A 1 106 ? 14.811 -13.890 -11.448 1.00 95.31 106 GLY A O 1
ATOM 839 N N . THR A 1 107 ? 16.496 -12.481 -11.898 1.00 95.44 107 THR A N 1
ATOM 840 C CA . THR A 1 107 ? 16.818 -12.180 -10.497 1.00 95.44 107 THR A CA 1
ATOM 841 C C . THR A 1 107 ? 16.387 -10.758 -10.180 1.00 95.44 107 THR A C 1
ATOM 843 O O . THR A 1 107 ? 17.019 -9.803 -10.625 1.00 95.44 107 THR A O 1
ATOM 846 N N . LEU A 1 108 ? 15.323 -10.642 -9.393 1.00 96.75 108 LEU A N 1
ATOM 847 C CA . LEU A 1 108 ? 14.751 -9.382 -8.940 1.00 96.75 108 LEU A CA 1
ATOM 848 C C . LEU A 1 108 ? 14.766 -9.324 -7.414 1.00 96.75 108 LEU A C 1
ATOM 850 O O . LEU A 1 108 ? 14.774 -10.355 -6.739 1.00 96.75 108 LEU A O 1
ATOM 854 N N . PHE A 1 109 ? 14.763 -8.107 -6.877 1.00 96.81 109 PHE A N 1
ATOM 855 C CA . PHE A 1 109 ? 14.758 -7.856 -5.442 1.00 96.81 109 PHE A CA 1
ATOM 856 C C . PHE A 1 109 ? 13.539 -7.008 -5.089 1.00 96.81 109 PHE A C 1
ATOM 858 O O . PHE A 1 109 ? 13.394 -5.886 -5.568 1.00 96.81 109 PHE A O 1
ATOM 865 N N . TYR A 1 110 ? 12.665 -7.558 -4.251 1.00 97.94 110 TYR A N 1
ATOM 866 C CA . TYR A 1 110 ? 11.452 -6.895 -3.785 1.00 97.94 110 TYR A CA 1
ATOM 867 C C . TYR A 1 110 ? 11.726 -6.251 -2.429 1.00 97.94 110 TYR A C 1
ATOM 869 O O . TYR A 1 110 ? 11.910 -6.943 -1.427 1.00 97.94 110 TYR A O 1
ATOM 877 N N . HIS A 1 111 ? 11.804 -4.924 -2.410 1.00 97.62 111 HIS A N 1
ATOM 878 C CA . HIS A 1 111 ? 12.162 -4.161 -1.220 1.00 97.62 111 HIS A CA 1
ATOM 879 C C . HIS A 1 111 ? 10.921 -3.607 -0.522 1.00 97.62 111 HIS A C 1
ATOM 881 O O . HIS A 1 111 ? 10.057 -3.012 -1.157 1.00 97.62 111 HIS A O 1
ATOM 887 N N . PHE A 1 112 ? 10.873 -3.748 0.800 1.00 98.12 112 PHE A N 1
ATOM 888 C CA . PHE A 1 112 ? 9.909 -3.068 1.659 1.00 98.12 112 PHE A CA 1
ATOM 889 C C . PHE A 1 112 ? 10.514 -2.834 3.048 1.00 98.12 112 PHE A C 1
ATOM 891 O O . PHE A 1 112 ? 11.426 -3.545 3.475 1.00 98.12 112 PHE A O 1
ATOM 898 N N . SER A 1 113 ? 10.007 -1.826 3.754 1.00 98.25 113 SER A N 1
ATOM 899 C CA . SER A 1 113 ? 10.274 -1.596 5.177 1.00 98.25 113 SER A CA 1
ATOM 900 C C . SER A 1 113 ? 8.960 -1.700 5.939 1.00 98.25 113 SER A C 1
ATOM 902 O O . SER A 1 113 ? 7.948 -1.172 5.488 1.00 98.25 113 SER A O 1
ATOM 904 N N . LEU A 1 114 ? 8.975 -2.360 7.094 1.00 98.25 114 LEU A N 1
ATOM 905 C CA . LEU A 1 114 ? 7.782 -2.589 7.903 1.00 98.25 114 LEU A CA 1
ATOM 906 C C . LEU A 1 114 ? 8.054 -2.236 9.365 1.00 98.25 114 LEU A C 1
ATOM 908 O O . LEU A 1 114 ? 9.110 -2.562 9.905 1.00 98.25 114 LEU A O 1
ATOM 912 N N . GLN A 1 115 ? 7.079 -1.595 10.003 1.00 97.50 115 GLN A N 1
ATOM 913 C CA . GLN A 1 115 ? 7.053 -1.349 11.441 1.00 97.50 115 GLN A CA 1
ATOM 914 C C . GLN A 1 115 ? 5.625 -1.481 11.972 1.00 97.50 115 GLN A C 1
ATOM 916 O O . GLN A 1 115 ? 4.659 -1.347 11.223 1.00 97.50 115 GLN A O 1
ATOM 921 N N . THR A 1 116 ? 5.499 -1.687 13.278 1.00 96.88 116 THR A N 1
ATOM 922 C CA . THR A 1 116 ? 4.227 -1.649 14.009 1.00 96.88 116 THR A CA 1
ATOM 923 C C . THR A 1 116 ? 4.346 -0.686 15.190 1.00 96.88 116 THR A C 1
ATOM 925 O O . THR A 1 116 ? 5.448 -0.283 15.567 1.00 96.88 116 THR A O 1
ATOM 928 N N . LYS A 1 117 ? 3.213 -0.319 15.792 1.00 95.31 117 LYS A N 1
ATOM 929 C CA . LYS A 1 117 ? 3.148 0.453 17.043 1.00 95.31 117 LYS A CA 1
ATOM 930 C C . LYS A 1 117 ? 2.496 -0.391 18.138 1.00 95.31 117 LYS A C 1
ATOM 932 O O . LYS A 1 117 ? 1.920 -1.432 17.842 1.00 95.31 117 LYS A O 1
ATOM 937 N N . GLU A 1 118 ? 2.606 0.052 19.389 1.00 97.19 118 GLU A N 1
ATOM 938 C CA . GLU A 1 118 ? 1.864 -0.553 20.507 1.00 97.19 118 GLU A CA 1
ATOM 939 C C . GLU A 1 118 ? 0.358 -0.285 20.384 1.00 97.19 118 GLU A C 1
ATOM 941 O O . GLU A 1 118 ? -0.462 -1.173 20.606 1.00 97.19 118 GLU A O 1
ATOM 946 N N . GLU A 1 119 ? -0.009 0.934 19.981 1.00 96.56 119 GLU A N 1
ATOM 947 C CA . GLU A 1 119 ? -1.384 1.273 19.625 1.00 96.56 119 GLU A CA 1
ATOM 948 C C . GLU A 1 119 ? -1.789 0.533 18.345 1.00 96.56 119 GLU A C 1
ATOM 950 O O . GLU A 1 119 ? -1.100 0.631 17.326 1.00 96.56 119 GLU A O 1
ATOM 955 N N . ASN A 1 120 ? -2.910 -0.194 18.406 1.00 96.69 120 ASN A N 1
ATOM 956 C CA . ASN A 1 120 ? -3.421 -1.034 17.318 1.00 96.69 120 ASN A CA 1
ATOM 957 C C . ASN A 1 120 ? -2.373 -2.027 16.779 1.00 96.69 120 ASN A C 1
ATOM 959 O O . ASN A 1 120 ? -2.280 -2.262 15.574 1.00 96.69 120 ASN A O 1
ATOM 963 N N . ALA A 1 121 ? -1.562 -2.598 17.677 1.00 97.75 121 ALA A N 1
ATOM 964 C CA . ALA A 1 121 ? -0.598 -3.633 17.324 1.00 97.75 121 ALA A CA 1
ATOM 965 C C . ALA A 1 121 ? -1.288 -4.847 16.662 1.00 97.75 121 ALA A C 1
ATOM 967 O O . ALA A 1 121 ? -2.371 -5.243 17.108 1.00 97.75 121 ALA A O 1
ATOM 968 N N . PRO A 1 122 ? -0.658 -5.497 15.661 1.00 97.69 122 PRO A N 1
ATOM 969 C CA . PRO A 1 122 ? -1.154 -6.758 15.117 1.00 97.69 122 PRO A CA 1
ATOM 970 C C . PRO A 1 122 ? -1.359 -7.809 16.212 1.00 97.69 122 PRO A C 1
ATOM 972 O O . PRO A 1 122 ? -0.553 -7.943 17.138 1.00 9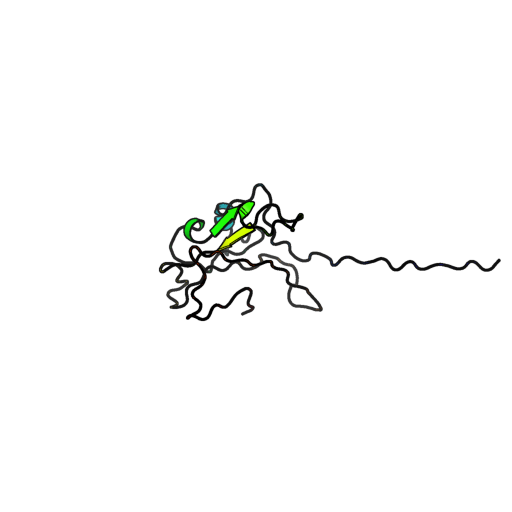7.69 122 PRO A O 1
ATOM 975 N N . THR A 1 123 ? -2.440 -8.579 16.109 1.00 96.94 123 THR A N 1
ATOM 976 C CA . THR A 1 123 ? -2.812 -9.532 17.160 1.00 96.94 123 THR A CA 1
ATOM 977 C C . THR A 1 123 ? -1.919 -10.767 17.104 1.00 96.94 123 THR A C 1
ATOM 979 O O . THR A 1 123 ? -2.119 -11.644 16.276 1.00 96.94 123 THR A O 1
ATOM 982 N N . ALA A 1 124 ? -0.982 -10.914 18.038 1.00 96.75 124 ALA A N 1
ATOM 983 C CA . ALA A 1 124 ? -0.037 -12.039 18.037 1.00 96.75 124 ALA A CA 1
ATOM 984 C C . ALA A 1 124 ? -0.683 -13.444 18.125 1.00 96.75 124 ALA A C 1
ATOM 986 O O . ALA A 1 124 ? -0.019 -14.442 17.858 1.00 96.75 124 ALA A O 1
ATOM 987 N N . ALA A 1 125 ? -1.959 -13.537 18.513 1.00 98.12 125 ALA A N 1
ATOM 988 C CA . ALA A 1 125 ? -2.714 -14.790 18.567 1.00 98.12 125 ALA A CA 1
ATOM 989 C C . ALA A 1 125 ? -3.321 -15.220 17.215 1.00 98.12 125 ALA A C 1
ATOM 991 O O . ALA A 1 125 ? -3.882 -16.311 17.131 1.00 98.12 125 ALA A O 1
ATOM 992 N N . LEU A 1 126 ? -3.244 -14.375 16.183 1.00 97.50 126 LEU A N 1
ATOM 993 C CA . LEU A 1 126 ? -3.794 -14.629 14.853 1.00 97.50 126 LEU A CA 1
ATOM 994 C C . LEU A 1 126 ? -2.674 -14.625 13.809 1.00 97.50 126 LEU A C 1
ATOM 996 O O . LEU A 1 126 ? -1.685 -13.901 13.930 1.00 97.50 126 LEU A O 1
ATOM 1000 N N . GLU A 1 127 ? -2.830 -15.441 12.772 1.00 98.25 127 GLU A N 1
ATOM 1001 C CA . GLU A 1 127 ? -1.916 -15.437 11.632 1.00 98.25 127 GLU A CA 1
ATOM 1002 C C . GLU A 1 127 ? -2.069 -14.143 10.824 1.00 98.25 127 GLU A C 1
ATOM 1004 O O . GLU A 1 127 ? -3.179 -13.650 10.632 1.00 98.25 127 GLU A O 1
ATOM 1009 N N . HIS A 1 128 ? -0.943 -13.613 10.344 1.00 98.38 128 HIS A N 1
ATOM 1010 C CA . HIS A 1 128 ? -0.893 -12.477 9.430 1.00 98.38 128 HIS A CA 1
ATOM 1011 C C . HIS A 1 128 ? 0.017 -12.842 8.257 1.00 98.38 128 HIS A C 1
ATOM 1013 O O . HIS A 1 128 ? 1.151 -13.276 8.467 1.00 98.38 128 HIS A O 1
ATOM 1019 N N . GLN A 1 129 ? -0.463 -12.636 7.034 1.00 98.56 129 GLN A N 1
ATOM 1020 C CA . GLN A 1 129 ? 0.335 -12.759 5.815 1.00 98.56 129 GLN A CA 1
ATOM 1021 C C . GLN A 1 129 ? 0.646 -11.345 5.324 1.00 98.56 129 GLN A C 1
ATOM 1023 O O . GLN A 1 129 ? -0.259 -10.538 5.135 1.00 98.56 129 GLN A O 1
ATOM 1028 N N . ILE A 1 130 ? 1.932 -11.010 5.195 1.00 98.56 130 ILE A N 1
ATOM 1029 C CA . ILE A 1 130 ? 2.397 -9.646 4.906 1.00 98.56 130 ILE A CA 1
ATOM 1030 C C . ILE A 1 130 ? 3.428 -9.713 3.785 1.00 98.56 130 ILE A C 1
ATOM 1032 O O . ILE A 1 130 ? 4.339 -10.535 3.857 1.00 98.56 130 ILE A O 1
ATOM 1036 N N . ALA A 1 131 ? 3.292 -8.838 2.781 1.00 98.31 131 ALA A N 1
ATOM 1037 C CA . ALA A 1 131 ? 4.169 -8.789 1.606 1.00 98.31 131 ALA A CA 1
ATOM 1038 C C . ALA A 1 131 ? 4.340 -10.174 0.944 1.00 98.31 131 ALA A C 1
ATOM 1040 O O . ALA A 1 131 ? 5.456 -10.648 0.721 1.00 98.31 131 ALA A O 1
ATOM 1041 N N . PHE A 1 132 ? 3.211 -10.838 0.687 1.00 98.62 132 PHE A N 1
ATOM 1042 C CA . PHE A 1 132 ? 3.137 -12.182 0.120 1.00 98.62 132 PHE A CA 1
ATOM 1043 C C . PHE A 1 132 ? 2.844 -12.147 -1.389 1.00 98.62 132 PHE A C 1
ATOM 1045 O O . PHE A 1 132 ? 2.335 -11.156 -1.910 1.00 98.62 132 PHE A O 1
ATOM 1052 N N . PHE A 1 133 ? 3.175 -13.239 -2.078 1.00 98.25 133 PHE A N 1
ATOM 1053 C CA . PHE A 1 133 ? 2.729 -13.519 -3.446 1.00 98.25 133 PHE A CA 1
ATOM 1054 C C . PHE A 1 133 ? 1.490 -14.423 -3.401 1.00 98.25 133 PHE A C 1
ATOM 1056 O O . PHE A 1 133 ? 1.347 -15.185 -2.444 1.00 98.25 133 PHE A O 1
ATOM 1063 N N . GLU A 1 134 ? 0.638 -14.348 -4.428 1.00 96.44 134 GLU A N 1
ATOM 1064 C CA . GLU A 1 134 ? -0.502 -15.267 -4.627 1.00 96.44 134 GLU A CA 1
ATOM 1065 C C . GLU A 1 134 ? -0.055 -16.717 -4.881 1.00 96.44 134 GLU A C 1
ATOM 1067 O O . GLU A 1 134 ? 0.957 -16.917 -5.598 1.00 96.44 134 GLU A O 1
#

Radius of gyration: 19.43 Å; chains: 1; bounding box: 73×31×44 Å

InterPro domains:
  IPR041524 Glycoside hydrolase 131, catalytic N-terminal [PF18271] (16-134)
  IPR041524 Glycoside hydrolase 131, catalytic N-terminal [PTHR34612] (10-134)

Organism: NCBI:txid61420